Protein AF-A0A947AAA6-F1 (afdb_monomer)

Foldseek 3Di:
DVVCVVCVVVNVVVVVLLVVLVVVLVCCVVCVPVQLVVQLVVCVVPPCNVVSNVVSVVSSVVSD

Sequence (64 aa):
MQAIIDHLTETLLLVFIAITFLQSGLDKIVDWKGNLGWLKGHFAKSPFRNLVPQLLLIILLVET

Radius of gyration: 16.32 Å; Cα contacts (8 Å, |Δi|>4): 21; chains: 1; bounding box: 35×17×44 Å

Secondary structure (DSSP, 8-state):
-HHHHHTHHHHHHHHHHHHHHHHHHHHHHHTHHHHHHHHHHHTTTSTTTTTHHHHHHHHHHHH-

Mean predicted aligned error: 3.95 Å

Structure (mmCIF, N/CA/C/O backbone):
data_AF-A0A947AAA6-F1
#
_entry.id   AF-A0A947AAA6-F1
#
loop_
_atom_site.group_PDB
_atom_site.id
_atom_site.type_symbol
_atom_site.label_atom_id
_atom_site.label_alt_id
_atom_site.label_comp_id
_atom_site.label_asym_id
_atom_site.label_entity_id
_atom_site.label_seq_id
_atom_site.pdbx_PDB_ins_code
_atom_site.Cartn_x
_atom_site.Cartn_y
_atom_site.Cartn_z
_atom_site.occupancy
_atom_site.B_iso_or_equiv
_atom_site.auth_seq_id
_atom_site.auth_comp_id
_atom_site.auth_asym_id
_atom_site.auth_atom_id
_atom_site.pdbx_PDB_model_num
ATOM 1 N N . MET A 1 1 ? 15.177 -5.879 -26.116 1.00 67.56 1 MET A N 1
ATOM 2 C CA . MET A 1 1 ? 14.618 -4.576 -26.538 1.00 67.56 1 MET A CA 1
ATOM 3 C C . MET A 1 1 ? 13.440 -4.768 -27.485 1.00 67.56 1 MET A C 1
ATOM 5 O O . MET A 1 1 ? 12.413 -4.181 -27.193 1.00 67.56 1 MET A O 1
ATOM 9 N N . GLN A 1 2 ? 13.532 -5.653 -28.496 1.00 77.50 2 GLN A N 1
ATOM 10 C CA . GLN A 1 2 ? 12.387 -6.069 -29.334 1.00 77.50 2 GLN A CA 1
ATOM 11 C C . GLN A 1 2 ? 11.112 -6.357 -28.527 1.00 77.50 2 GLN A C 1
ATOM 13 O O . GLN A 1 2 ? 10.156 -5.620 -28.667 1.00 77.50 2 GLN A O 1
ATOM 18 N N . ALA A 1 3 ? 11.141 -7.290 -27.568 1.00 78.50 3 ALA A N 1
ATOM 19 C CA . ALA A 1 3 ? 9.948 -7.654 -26.790 1.00 78.50 3 ALA A CA 1
ATOM 20 C C . ALA A 1 3 ? 9.273 -6.490 -26.026 1.00 78.50 3 ALA A C 1
ATOM 22 O O . ALA A 1 3 ? 8.068 -6.521 -25.815 1.00 78.50 3 ALA A O 1
ATOM 23 N N . ILE A 1 4 ? 10.033 -5.462 -25.617 1.00 83.56 4 ILE A N 1
ATOM 24 C CA . ILE A 1 4 ? 9.473 -4.263 -24.966 1.00 83.56 4 ILE A CA 1
ATOM 25 C C . ILE A 1 4 ? 8.805 -3.358 -26.002 1.00 83.56 4 ILE A C 1
ATOM 27 O O . ILE A 1 4 ? 7.778 -2.761 -25.717 1.00 8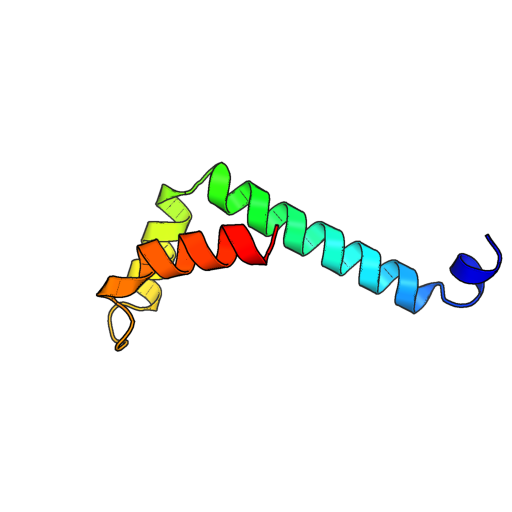3.56 4 ILE A O 1
ATOM 31 N N . ILE A 1 5 ? 9.391 -3.237 -27.195 1.00 88.94 5 ILE A N 1
ATOM 32 C CA . ILE A 1 5 ? 8.835 -2.419 -28.277 1.00 88.94 5 ILE A CA 1
ATOM 33 C C . ILE A 1 5 ? 7.613 -3.109 -28.903 1.00 88.94 5 ILE A C 1
ATOM 35 O O . ILE A 1 5 ? 6.626 -2.437 -29.185 1.00 88.94 5 ILE A O 1
ATOM 39 N N . ASP A 1 6 ? 7.649 -4.435 -29.038 1.00 94.56 6 ASP A N 1
ATOM 40 C CA . ASP A 1 6 ? 6.574 -5.253 -29.611 1.00 94.56 6 ASP A CA 1
ATOM 41 C C . ASP A 1 6 ? 5.334 -5.327 -28.690 1.00 94.56 6 ASP A C 1
ATOM 43 O O . ASP A 1 6 ? 4.221 -5.516 -29.174 1.00 94.56 6 ASP A O 1
ATOM 47 N N . HIS A 1 7 ? 5.514 -5.123 -27.376 1.00 94.75 7 HIS A N 1
ATOM 48 C CA . HIS A 1 7 ? 4.459 -5.128 -26.346 1.00 94.75 7 HIS A CA 1
ATOM 49 C C . HIS A 1 7 ? 4.520 -3.878 -25.461 1.00 94.75 7 HIS A C 1
ATOM 51 O O . HIS A 1 7 ? 4.494 -3.947 -24.225 1.00 94.75 7 HIS A O 1
ATOM 57 N N . LEU A 1 8 ? 4.702 -2.715 -26.087 1.00 95.38 8 LEU A N 1
ATOM 58 C CA . LEU A 1 8 ? 4.988 -1.476 -25.366 1.00 95.38 8 LEU A CA 1
ATOM 59 C C . LEU A 1 8 ? 3.847 -1.070 -24.430 1.00 95.38 8 LEU A C 1
ATOM 61 O O . LEU A 1 8 ? 4.097 -0.651 -23.301 1.00 95.38 8 LEU A O 1
ATOM 65 N N . THR A 1 9 ? 2.598 -1.222 -24.868 1.00 95.94 9 THR A N 1
ATOM 66 C CA . THR A 1 9 ? 1.419 -0.864 -24.072 1.00 95.94 9 THR A CA 1
ATOM 67 C C . THR A 1 9 ? 1.282 -1.759 -22.844 1.00 95.94 9 THR A C 1
ATOM 69 O O . THR A 1 9 ? 1.113 -1.253 -21.735 1.00 95.94 9 THR A O 1
ATOM 72 N N . GLU A 1 10 ? 1.405 -3.073 -23.015 1.00 96.25 10 GLU A N 1
ATOM 73 C CA . GLU A 1 10 ? 1.344 -4.050 -21.929 1.00 96.25 10 GLU A CA 1
ATOM 74 C C . GLU A 1 10 ? 2.500 -3.843 -20.955 1.00 96.25 10 GLU A C 1
ATOM 76 O O . GLU A 1 10 ? 2.294 -3.830 -19.745 1.00 96.25 10 GLU A O 1
ATOM 81 N N . THR A 1 11 ? 3.707 -3.601 -21.473 1.00 95.06 11 THR A N 1
ATOM 82 C CA . THR A 1 11 ? 4.886 -3.333 -20.644 1.00 95.06 11 THR A CA 1
ATOM 83 C C . THR A 1 11 ? 4.693 -2.073 -19.802 1.00 95.06 11 THR A C 1
ATOM 85 O O . THR A 1 11 ? 4.951 -2.097 -18.600 1.00 95.06 11 THR A O 1
ATOM 88 N N . LEU A 1 12 ? 4.196 -0.980 -20.392 1.00 95.75 12 LEU A N 1
ATOM 89 C CA . LEU A 1 12 ? 3.908 0.256 -19.659 1.00 95.75 12 LEU A CA 1
ATOM 90 C C . LEU A 1 12 ? 2.831 0.051 -18.591 1.00 95.75 12 LEU A C 1
ATOM 92 O O . LEU A 1 12 ? 2.979 0.552 -17.477 1.00 95.75 12 LEU A O 1
ATOM 96 N N . LEU A 1 13 ? 1.777 -0.706 -18.905 1.00 97.19 13 LEU A N 1
ATOM 97 C CA . LEU A 1 13 ? 0.720 -1.015 -17.948 1.00 97.19 13 LEU A CA 1
ATOM 98 C C . LEU A 1 13 ? 1.254 -1.848 -16.776 1.00 97.19 13 LEU A C 1
ATOM 100 O O . LEU A 1 13 ? 0.970 -1.534 -15.623 1.00 97.19 13 LEU A O 1
ATOM 104 N N . LEU A 1 14 ? 2.064 -2.872 -17.055 1.00 96.00 14 LEU A N 1
ATOM 105 C CA . LEU A 1 14 ? 2.683 -3.709 -16.027 1.00 96.00 14 LEU A CA 1
ATOM 106 C C . LEU A 1 14 ? 3.620 -2.899 -15.128 1.00 96.00 14 LEU A C 1
ATOM 108 O O . LEU A 1 14 ? 3.575 -3.053 -13.910 1.00 96.00 14 LEU A O 1
ATOM 112 N N . VAL A 1 15 ? 4.423 -2.000 -15.703 1.00 96.12 15 VAL A N 1
ATOM 113 C CA . VAL A 1 15 ? 5.291 -1.095 -14.934 1.00 96.12 15 VAL A CA 1
ATOM 114 C C . VAL A 1 15 ? 4.465 -0.148 -14.066 1.00 96.12 15 VAL A C 1
ATOM 116 O O . VAL 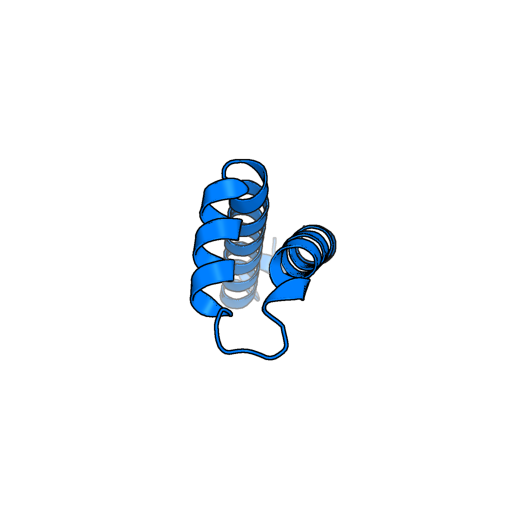A 1 15 ? 4.782 0.036 -12.894 1.00 96.12 15 VAL A O 1
ATOM 119 N N . PHE A 1 16 ? 3.386 0.425 -14.601 1.00 96.62 16 PHE A N 1
ATOM 120 C CA . PHE A 1 16 ? 2.489 1.285 -13.830 1.00 96.62 16 PHE A CA 1
ATOM 121 C C . PHE A 1 16 ? 1.866 0.539 -12.639 1.00 96.62 16 PHE A C 1
ATOM 123 O O . PHE A 1 16 ? 1.882 1.038 -11.512 1.00 96.62 16 PHE A O 1
ATOM 130 N N . ILE A 1 17 ? 1.377 -0.683 -12.863 1.00 95.50 17 ILE A N 1
ATOM 131 C CA . ILE A 1 17 ? 0.828 -1.532 -11.800 1.00 95.50 17 ILE A CA 1
ATOM 132 C C . ILE A 1 17 ? 1.915 -1.851 -10.767 1.00 95.50 17 ILE A C 1
ATOM 134 O O . ILE A 1 17 ? 1.693 -1.667 -9.576 1.00 95.50 17 ILE A O 1
ATOM 138 N N . ALA A 1 18 ? 3.118 -2.231 -11.198 1.00 94.88 18 ALA A N 1
ATOM 139 C CA . ALA A 1 18 ? 4.222 -2.506 -10.283 1.00 94.88 18 ALA A CA 1
ATOM 140 C C . ALA A 1 18 ? 4.559 -1.292 -9.398 1.00 94.88 18 ALA A C 1
ATOM 142 O O . ALA A 1 18 ? 4.704 -1.431 -8.186 1.00 94.88 18 ALA A O 1
ATOM 143 N N . ILE A 1 19 ? 4.631 -0.090 -9.981 1.00 96.25 19 ILE A N 1
ATOM 144 C CA . ILE A 1 19 ? 4.913 1.148 -9.240 1.00 96.25 19 ILE A CA 1
ATOM 145 C C . ILE A 1 19 ? 3.803 1.447 -8.230 1.00 96.25 19 ILE A C 1
ATOM 147 O O . ILE A 1 19 ? 4.103 1.754 -7.080 1.00 96.25 19 ILE A O 1
ATOM 151 N N . THR A 1 20 ? 2.534 1.348 -8.632 1.00 95.19 20 THR A N 1
ATOM 152 C CA . THR A 1 20 ? 1.400 1.652 -7.741 1.00 95.19 20 THR A CA 1
ATOM 153 C C . THR A 1 20 ? 1.302 0.683 -6.563 1.00 95.19 20 THR A C 1
ATOM 155 O O . THR A 1 20 ? 1.081 1.129 -5.438 1.00 95.19 20 THR A O 1
ATOM 158 N N . PHE A 1 21 ? 1.551 -0.611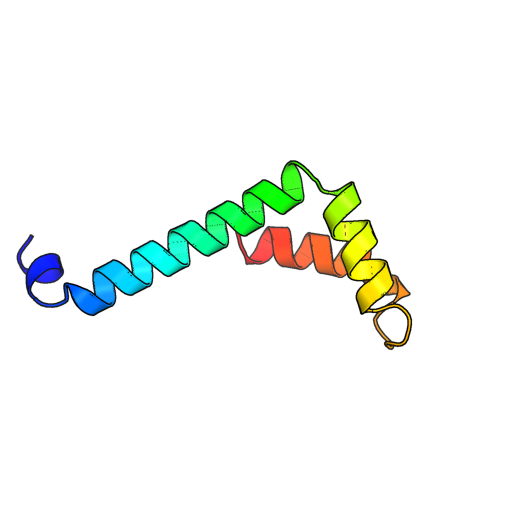 -6.782 1.00 93.19 21 PHE A N 1
ATOM 159 C CA . PHE A 1 21 ? 1.621 -1.615 -5.714 1.00 93.19 21 PHE A CA 1
ATOM 160 C C . PHE A 1 21 ? 2.802 -1.357 -4.767 1.00 93.19 21 PHE A C 1
ATOM 162 O O . PHE A 1 21 ? 2.635 -1.345 -3.549 1.00 93.19 21 PHE A O 1
ATOM 169 N N . LEU A 1 22 ? 3.987 -1.041 -5.302 1.00 93.81 22 LEU A N 1
ATOM 170 C CA . LEU A 1 22 ? 5.153 -0.687 -4.483 1.00 93.81 22 LEU A CA 1
ATOM 171 C C . LEU A 1 22 ? 4.904 0.567 -3.636 1.00 93.81 22 LEU A C 1
ATOM 173 O O . LEU A 1 22 ? 5.219 0.584 -2.448 1.00 93.81 22 LEU A O 1
ATOM 177 N N . GLN A 1 23 ? 4.317 1.611 -4.226 1.00 94.44 23 GLN A N 1
ATOM 178 C CA . GLN A 1 23 ? 3.959 2.836 -3.508 1.00 94.44 23 GLN A CA 1
ATOM 179 C C . GLN A 1 23 ? 2.950 2.556 -2.390 1.00 94.44 23 GLN A C 1
ATOM 181 O O . GLN A 1 23 ? 3.130 3.025 -1.271 1.00 94.44 23 GLN A O 1
ATOM 186 N N . SER A 1 24 ? 1.935 1.745 -2.672 1.00 94.38 24 SER A N 1
ATOM 187 C CA . SER A 1 24 ? 0.923 1.301 -1.714 1.00 94.38 24 SER A CA 1
ATOM 188 C C . SER A 1 24 ? 1.511 0.456 -0.571 1.00 94.38 24 SER A C 1
ATOM 190 O O . SER A 1 24 ? 1.088 0.591 0.579 1.00 94.38 24 SER A O 1
ATOM 192 N N . GLY A 1 25 ? 2.504 -0.394 -0.840 1.00 93.06 25 GLY A N 1
ATOM 193 C CA . GLY A 1 25 ? 3.231 -1.145 0.187 1.00 93.06 25 GLY A CA 1
ATOM 194 C C . GLY A 1 25 ? 4.088 -0.246 1.083 1.00 93.06 25 GLY A C 1
ATOM 195 O O . GLY A 1 25 ? 4.012 -0.328 2.310 1.00 93.06 25 GLY A O 1
ATOM 196 N N . LEU A 1 26 ? 4.861 0.662 0.478 1.00 94.88 26 LEU A N 1
ATOM 197 C CA . LEU A 1 26 ? 5.693 1.624 1.208 1.00 94.88 26 LEU A CA 1
ATOM 198 C C . LEU A 1 26 ? 4.853 2.560 2.086 1.00 94.88 26 LEU A C 1
ATOM 200 O O . LEU A 1 26 ? 5.212 2.788 3.240 1.00 94.88 26 LEU A O 1
ATOM 204 N N . ASP A 1 27 ? 3.721 3.050 1.577 1.00 95.56 27 ASP A N 1
ATOM 205 C CA . ASP A 1 27 ? 2.793 3.906 2.321 1.00 95.56 27 ASP A CA 1
ATOM 206 C C . ASP A 1 27 ? 2.275 3.223 3.596 1.00 95.56 27 ASP A C 1
ATOM 208 O O . ASP A 1 27 ? 2.299 3.818 4.672 1.00 95.56 27 ASP A O 1
ATOM 212 N N . LYS A 1 28 ? 1.924 1.932 3.525 1.00 94.69 28 LYS A N 1
ATOM 213 C CA . LYS A 1 28 ? 1.490 1.162 4.703 1.00 94.69 28 LYS A CA 1
ATOM 214 C C . LYS A 1 28 ? 2.573 1.054 5.774 1.00 94.69 28 LYS A C 1
ATOM 216 O O . LYS A 1 28 ? 2.242 1.041 6.957 1.00 94.69 28 LYS A O 1
ATOM 221 N N . ILE A 1 29 ? 3.848 0.954 5.389 1.00 94.38 29 ILE A N 1
ATOM 222 C CA . ILE A 1 29 ? 4.971 0.878 6.339 1.00 94.38 29 ILE A CA 1
ATOM 223 C C . ILE A 1 29 ? 5.238 2.254 6.959 1.00 94.38 29 ILE A C 1
ATOM 225 O O . ILE A 1 29 ? 5.413 2.358 8.174 1.00 94.38 29 ILE A O 1
ATOM 229 N N . VAL A 1 30 ? 5.266 3.305 6.134 1.00 96.62 30 VAL A N 1
ATOM 230 C CA . VAL A 1 30 ? 5.600 4.673 6.558 1.00 96.62 30 VAL A CA 1
ATOM 231 C C . VAL A 1 30 ? 4.472 5.298 7.383 1.00 96.62 30 VAL A C 1
ATOM 233 O O . VAL A 1 30 ? 4.742 5.881 8.433 1.00 96.62 30 VAL A O 1
ATOM 236 N N . ASP A 1 31 ? 3.215 5.134 6.964 1.00 96.81 31 ASP A N 1
ATOM 237 C CA . ASP A 1 31 ? 2.021 5.604 7.673 1.00 96.81 31 ASP A CA 1
ATOM 238 C C . ASP A 1 31 ? 1.066 4.456 8.034 1.00 96.81 31 ASP A C 1
ATOM 240 O O . ASP A 1 31 ? -0.109 4.390 7.651 1.00 96.81 31 ASP A O 1
ATOM 244 N N . TRP A 1 32 ? 1.576 3.539 8.855 1.00 95.50 32 TRP A N 1
ATOM 245 C CA . TRP A 1 32 ? 0.785 2.423 9.372 1.00 95.50 32 TRP A CA 1
ATOM 246 C C . TRP A 1 32 ? -0.453 2.882 10.158 1.00 95.50 32 TRP A C 1
ATOM 248 O O . TRP A 1 32 ? -1.524 2.277 10.078 1.00 95.50 32 TRP A O 1
ATOM 258 N N . LYS A 1 33 ? -0.325 3.950 10.957 1.00 96.06 33 LYS A N 1
ATOM 259 C CA . LYS A 1 33 ? -1.401 4.421 11.844 1.00 96.06 33 LYS A CA 1
ATOM 260 C C . LYS A 1 33 ? -2.524 5.102 11.067 1.00 96.06 33 LYS A C 1
ATOM 262 O O . LYS A 1 33 ? -3.686 4.847 11.394 1.00 96.06 33 LYS A O 1
ATOM 267 N N . GLY A 1 34 ? -2.202 5.927 10.070 1.00 97.19 34 GLY A N 1
ATOM 268 C CA . GLY A 1 34 ? -3.190 6.546 9.191 1.00 97.19 34 GLY A CA 1
ATOM 269 C C . GLY A 1 34 ? -3.978 5.494 8.417 1.00 97.19 34 GLY A C 1
ATOM 270 O O . GLY A 1 34 ? -5.210 5.469 8.504 1.00 97.19 34 GLY A O 1
ATOM 271 N N . ASN A 1 35 ? -3.279 4.541 7.788 1.00 96.19 35 ASN A N 1
ATOM 272 C CA . ASN A 1 35 ? -3.891 3.413 7.077 1.00 96.19 35 ASN A CA 1
ATOM 273 C C . ASN A 1 35 ? -4.813 2.585 7.980 1.00 96.19 35 ASN A C 1
ATOM 275 O O . ASN A 1 35 ? -5.976 2.334 7.652 1.00 96.19 35 ASN A O 1
ATOM 279 N N . LEU A 1 36 ? -4.329 2.204 9.165 1.00 96.50 36 LEU A N 1
ATOM 280 C CA . LEU A 1 36 ? -5.123 1.446 10.127 1.00 96.50 36 LEU A CA 1
ATOM 281 C C . LEU A 1 36 ? -6.362 2.224 10.594 1.00 96.50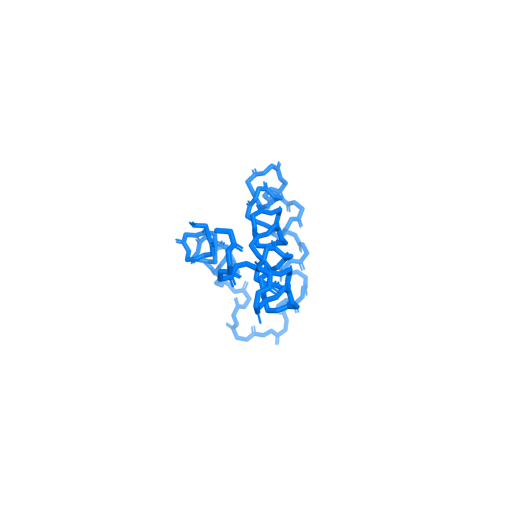 36 LEU A C 1
ATOM 283 O O . LEU A 1 36 ? -7.424 1.629 10.782 1.00 96.50 36 LEU A O 1
ATOM 287 N N . GLY A 1 37 ? -6.238 3.537 10.797 1.00 97.44 37 GLY A N 1
ATOM 288 C CA . GLY A 1 37 ? -7.342 4.415 11.182 1.00 97.44 37 GLY A CA 1
ATOM 289 C C . GLY A 1 37 ? -8.421 4.491 10.104 1.00 97.44 37 GLY A C 1
ATOM 290 O O . GLY A 1 37 ? -9.597 4.253 10.396 1.00 97.44 37 GLY A O 1
ATOM 291 N N . TRP A 1 38 ? -8.019 4.744 8.857 1.00 96.75 38 TRP A N 1
ATOM 292 C CA . TRP A 1 38 ? -8.932 4.787 7.715 1.00 96.75 38 TRP A CA 1
ATOM 293 C C . TRP A 1 38 ? -9.657 3.450 7.526 1.00 96.75 38 TRP A C 1
ATOM 295 O O . TRP A 1 38 ? -10.888 3.418 7.470 1.00 96.75 38 TRP A O 1
ATOM 305 N N . LEU A 1 39 ? -8.919 2.333 7.538 1.00 96.44 39 LEU A N 1
ATOM 306 C CA . LEU A 1 39 ? -9.492 0.996 7.365 1.0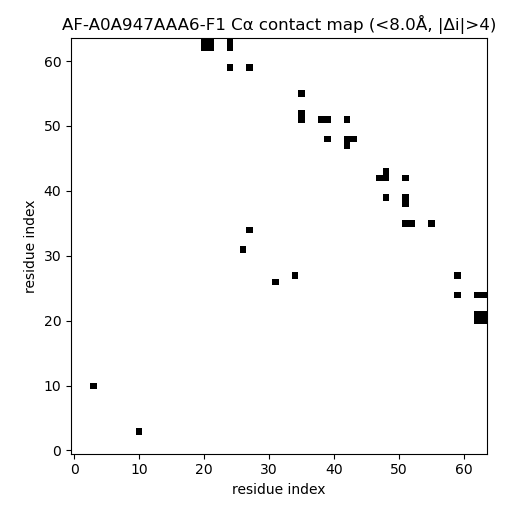0 96.44 39 LEU A CA 1
ATOM 307 C C . LEU A 1 39 ? -10.432 0.610 8.510 1.00 96.44 39 LEU A C 1
ATOM 309 O O . LEU A 1 39 ? -11.489 0.029 8.268 1.00 96.44 39 LEU A O 1
ATOM 313 N N . LYS A 1 40 ? -10.098 0.950 9.761 1.00 96.94 40 LYS A N 1
ATOM 314 C CA . LYS A 1 40 ? -11.001 0.708 10.897 1.00 96.94 40 LYS A CA 1
ATOM 315 C C . LYS A 1 40 ? -12.309 1.483 10.754 1.00 96.94 40 LYS A C 1
ATOM 317 O O . LYS A 1 40 ? -13.357 0.941 11.095 1.00 96.94 40 LYS A O 1
ATOM 322 N N . GLY A 1 41 ? -12.256 2.712 10.237 1.00 96.88 41 GLY A N 1
ATOM 323 C CA . GLY A 1 41 ? -13.444 3.502 9.908 1.00 96.88 41 GLY A CA 1
ATOM 324 C C . GLY A 1 41 ? -14.260 2.874 8.777 1.00 96.88 41 GLY A C 1
ATOM 325 O O . GLY A 1 41 ? -15.463 2.664 8.932 1.00 96.88 41 GLY A O 1
ATOM 326 N N . HIS A 1 42 ? -13.598 2.504 7.679 1.00 96.00 42 HIS A N 1
ATOM 327 C CA . HIS A 1 42 ? -14.226 1.885 6.509 1.00 96.00 42 HIS A CA 1
ATOM 328 C C . HIS A 1 42 ? -14.949 0.573 6.860 1.00 96.00 42 HIS A C 1
ATOM 330 O O . HIS A 1 42 ? -16.117 0.381 6.523 1.00 96.00 42 HIS A O 1
ATOM 336 N N . PHE A 1 43 ? -14.291 -0.310 7.615 1.00 97.12 43 PHE A N 1
ATOM 337 C CA . PHE A 1 43 ? -14.817 -1.628 7.981 1.00 97.12 43 PHE A CA 1
ATOM 338 C C . PHE A 1 43 ? -15.636 -1.647 9.281 1.00 97.12 43 PHE A C 1
ATOM 340 O O . PHE A 1 43 ? -16.038 -2.728 9.719 1.00 97.12 43 PHE A O 1
ATOM 347 N N . ALA A 1 44 ? -15.938 -0.497 9.896 1.00 97.00 44 ALA A N 1
ATOM 348 C CA . ALA A 1 44 ? -16.571 -0.420 11.220 1.00 97.00 44 ALA A CA 1
ATOM 349 C C . ALA A 1 44 ? -17.910 -1.181 11.334 1.00 97.00 44 ALA A C 1
ATOM 351 O O . ALA A 1 44 ? -18.238 -1.705 12.402 1.00 97.00 44 ALA A O 1
ATOM 352 N N . LYS A 1 45 ? -18.675 -1.259 10.236 1.00 97.00 45 LYS A N 1
ATOM 353 C CA . LYS A 1 45 ? -19.978 -1.950 10.146 1.00 97.00 45 LYS A CA 1
ATOM 354 C C . LYS A 1 45 ? -19.905 -3.311 9.440 1.00 97.00 45 LYS A C 1
ATOM 356 O O . LYS A 1 45 ? -20.933 -3.856 9.057 1.00 97.00 45 LYS A O 1
ATOM 361 N N . SER A 1 46 ? -18.703 -3.848 9.249 1.00 96.69 46 SER A N 1
ATOM 362 C CA . SER A 1 46 ? -18.486 -5.134 8.583 1.00 96.69 46 SER A CA 1
ATOM 363 C C . SER A 1 46 ? -18.194 -6.260 9.588 1.00 96.69 46 SER A C 1
ATOM 365 O O . SER A 1 46 ? -17.707 -5.985 10.692 1.00 96.69 46 SER A O 1
ATOM 367 N N . PRO A 1 47 ? -18.377 -7.536 9.196 1.00 95.69 47 PRO A N 1
ATOM 368 C CA . PRO A 1 47 ? -17.909 -8.685 9.978 1.00 95.69 47 PRO A CA 1
ATOM 369 C C . PRO A 1 47 ? -16.394 -8.667 10.251 1.00 95.69 47 PRO A C 1
ATOM 371 O O . PRO A 1 47 ? -15.927 -9.257 11.221 1.00 95.69 47 PRO A O 1
ATOM 374 N N . PHE A 1 48 ? -15.620 -7.951 9.430 1.00 94.75 48 PHE A N 1
ATOM 375 C CA . PHE A 1 48 ? -14.160 -7.893 9.496 1.00 94.75 48 PHE A CA 1
ATOM 376 C C . PHE A 1 48 ? -13.613 -6.804 10.428 1.00 94.75 48 PHE A C 1
ATOM 378 O O . PHE A 1 48 ? -12.399 -6.672 10.558 1.00 94.75 48 PHE A O 1
ATOM 385 N N . ARG A 1 49 ? -14.468 -6.038 11.121 1.00 95.19 49 ARG A N 1
ATOM 386 C CA . ARG A 1 49 ? -14.063 -4.886 11.956 1.00 95.19 49 ARG A CA 1
ATOM 387 C C . ARG A 1 49 ? -12.934 -5.169 12.959 1.00 95.19 49 ARG A C 1
ATOM 389 O O . ARG A 1 49 ? -12.097 -4.304 13.200 1.00 95.19 49 ARG A O 1
ATOM 396 N N . ASN A 1 50 ? -12.898 -6.373 13.534 1.00 95.75 50 ASN A N 1
ATOM 397 C CA . ASN A 1 50 ? -11.901 -6.769 14.538 1.00 95.75 50 ASN A CA 1
ATOM 398 C C . ASN A 1 50 ? -10.649 -7.407 13.917 1.00 95.75 50 ASN A C 1
ATOM 400 O O . ASN A 1 50 ? -9.670 -7.630 14.623 1.00 95.75 50 ASN A O 1
ATOM 404 N N . LEU A 1 51 ? -10.695 -7.696 12.614 1.00 97.06 51 LEU A N 1
ATOM 405 C CA . LEU A 1 51 ? -9.615 -8.305 11.844 1.00 97.06 51 LEU A CA 1
ATOM 406 C C . LEU A 1 51 ? -8.834 -7.281 11.013 1.00 97.06 51 LEU A C 1
ATOM 408 O O . LEU A 1 51 ? -7.847 -7.639 10.386 1.00 97.06 51 LEU A O 1
ATOM 412 N N . VAL A 1 52 ? -9.250 -6.009 11.000 1.00 96.94 52 VAL A N 1
ATOM 413 C CA . VAL A 1 52 ? -8.612 -4.953 10.198 1.00 96.94 52 VAL A CA 1
ATOM 414 C C . VAL A 1 52 ? -7.086 -4.873 10.388 1.00 96.94 52 VAL A C 1
ATOM 416 O O . VAL A 1 52 ? -6.389 -4.823 9.377 1.00 96.94 52 VAL A O 1
ATOM 419 N N . PRO A 1 53 ? -6.523 -4.897 11.617 1.00 95.62 53 PRO A N 1
ATOM 420 C CA . PRO A 1 53 ? -5.067 -4.894 11.788 1.00 95.62 53 PRO A CA 1
ATOM 421 C C . PRO A 1 53 ? -4.374 -6.105 11.146 1.00 95.62 53 PRO A C 1
ATOM 423 O O . PRO A 1 53 ? -3.312 -5.964 10.547 1.00 95.62 53 PRO A O 1
ATOM 426 N N . GLN A 1 54 ? -4.976 -7.291 11.260 1.00 96.88 54 GLN A N 1
ATOM 427 C CA . GLN A 1 54 ? -4.454 -8.538 10.704 1.00 96.88 54 GLN A CA 1
ATOM 428 C C . GLN A 1 54 ? -4.550 -8.533 9.179 1.00 96.88 54 GLN A C 1
ATOM 430 O O . GLN A 1 54 ? -3.605 -8.925 8.508 1.00 96.88 54 GLN A O 1
ATOM 435 N N . LEU A 1 55 ? -5.665 -8.047 8.632 1.00 95.31 55 LEU A N 1
ATOM 436 C CA . LEU A 1 55 ? -5.861 -7.901 7.192 1.00 95.31 55 LEU A CA 1
ATOM 437 C C . LEU A 1 55 ? -4.871 -6.899 6.595 1.00 95.31 55 LEU A C 1
ATOM 439 O O . LEU A 1 55 ? -4.327 -7.167 5.531 1.00 95.31 55 LEU A O 1
ATOM 443 N N . LEU A 1 56 ? -4.577 -5.796 7.294 1.00 95.06 56 LEU A N 1
ATOM 444 C CA . LEU A 1 56 ? -3.552 -4.841 6.868 1.00 95.06 56 LEU A CA 1
ATOM 445 C C . LEU A 1 56 ? -2.156 -5.487 6.823 1.00 95.06 56 LEU A C 1
ATOM 447 O O . LEU A 1 56 ? -1.415 -5.262 5.871 1.00 95.06 56 LEU A O 1
ATOM 451 N N . LEU A 1 57 ? -1.820 -6.332 7.804 1.00 94.81 57 LEU A N 1
ATOM 452 C CA . LEU A 1 57 ? -0.562 -7.087 7.811 1.00 94.81 57 LEU A CA 1
ATOM 453 C C . LEU A 1 57 ? -0.500 -8.131 6.687 1.00 94.81 57 LEU A C 1
ATOM 455 O O . LEU A 1 57 ? 0.528 -8.253 6.030 1.00 94.81 57 LEU A O 1
ATOM 459 N N . ILE A 1 58 ? -1.590 -8.868 6.454 1.00 95.25 58 ILE A N 1
ATOM 460 C CA . ILE A 1 58 ? -1.672 -9.862 5.374 1.00 95.25 58 ILE A CA 1
ATOM 461 C C . ILE A 1 58 ? -1.509 -9.178 4.018 1.00 95.25 58 ILE A C 1
ATOM 463 O O . ILE A 1 58 ? -0.729 -9.650 3.202 1.00 95.25 58 ILE A O 1
ATOM 467 N N . ILE A 1 59 ? -2.205 -8.060 3.788 1.00 93.44 59 ILE A N 1
ATOM 468 C 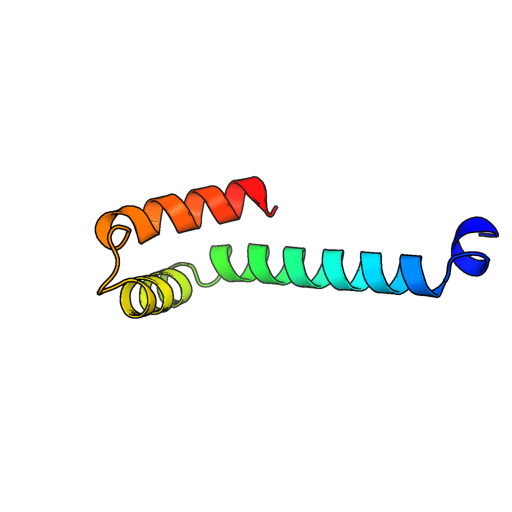CA . ILE A 1 59 ? -2.076 -7.290 2.547 1.00 93.44 59 ILE A CA 1
ATOM 469 C C . ILE A 1 59 ? -0.639 -6.814 2.378 1.00 93.44 59 ILE A C 1
ATOM 471 O O . ILE A 1 59 ? -0.086 -7.019 1.309 1.00 93.44 59 ILE A O 1
ATOM 475 N N . LEU A 1 60 ? -0.011 -6.265 3.424 1.00 93.00 60 LEU A N 1
ATOM 476 C CA . LEU A 1 60 ? 1.390 -5.862 3.346 1.00 93.00 60 LEU A CA 1
ATOM 477 C C . LEU A 1 60 ? 2.286 -7.030 2.898 1.00 93.00 60 LEU A C 1
ATOM 479 O O . LEU A 1 60 ? 3.040 -6.860 1.960 1.00 93.00 60 LEU A O 1
ATOM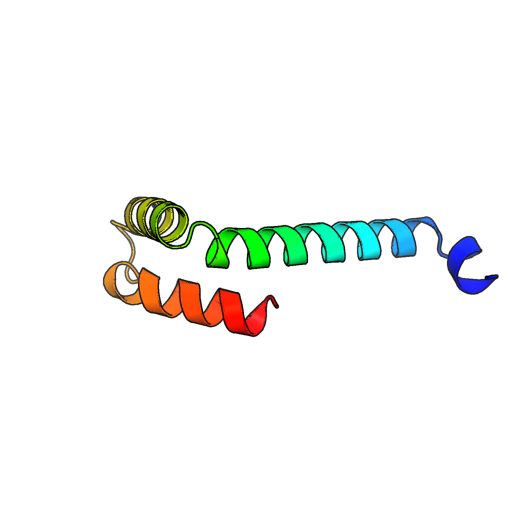 483 N N . LEU A 1 61 ? 2.155 -8.222 3.489 1.00 91.56 61 LEU A N 1
ATOM 484 C CA . LEU A 1 61 ? 2.999 -9.383 3.153 1.00 91.56 61 LEU A CA 1
ATOM 485 C C . LEU A 1 61 ? 2.710 -10.036 1.791 1.00 91.56 61 LEU A C 1
ATOM 487 O O . LEU A 1 61 ? 3.549 -10.778 1.295 1.00 91.56 61 LEU A O 1
ATOM 491 N N . VAL A 1 62 ? 1.501 -9.870 1.252 1.00 90.62 62 VAL A N 1
ATOM 492 C CA . VAL A 1 62 ? 1.087 -10.488 -0.022 1.00 90.62 62 VAL A CA 1
ATOM 493 C C . VAL A 1 62 ? 1.256 -9.520 -1.195 1.00 90.62 62 VAL A C 1
ATOM 495 O O . VAL A 1 62 ? 1.442 -9.961 -2.326 1.00 90.62 62 VAL A O 1
ATOM 498 N N . GLU A 1 63 ? 1.153 -8.215 -0.944 1.00 81.19 63 GLU A N 1
ATOM 499 C CA . GLU A 1 63 ? 1.274 -7.162 -1.955 1.00 81.19 63 GLU A CA 1
ATOM 500 C C . GLU A 1 63 ? 2.733 -6.807 -2.271 1.00 81.19 63 GLU A C 1
ATOM 502 O O . GLU A 1 63 ? 3.0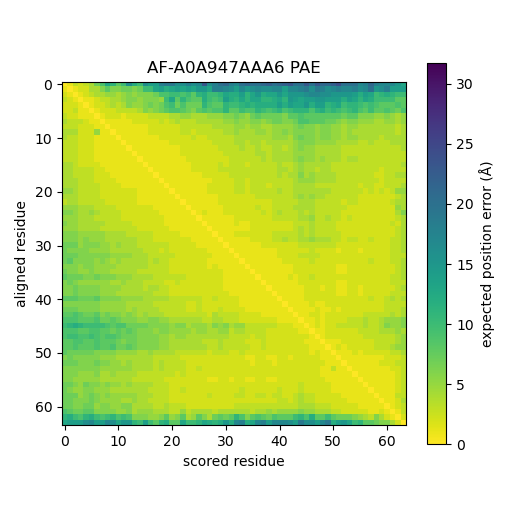45 -6.575 -3.440 1.00 81.19 63 GLU A O 1
ATOM 507 N N . THR A 1 64 ? 3.606 -6.750 -1.252 1.00 64.69 64 THR A N 1
ATOM 508 C CA . THR A 1 64 ? 5.066 -6.580 -1.420 1.00 64.69 64 THR A CA 1
ATOM 509 C C . THR A 1 64 ? 5.786 -7.912 -1.413 1.00 64.69 64 THR A C 1
ATOM 511 O O . THR A 1 64 ? 6.671 -8.095 -2.276 1.00 64.69 64 THR A O 1
#

Solvent-accessible surface area (backbone atoms only — not comparable to full-atom values): 3661 Å² total; per-residue (Å²): 109,66,72,52,68,79,37,42,68,61,49,51,50,5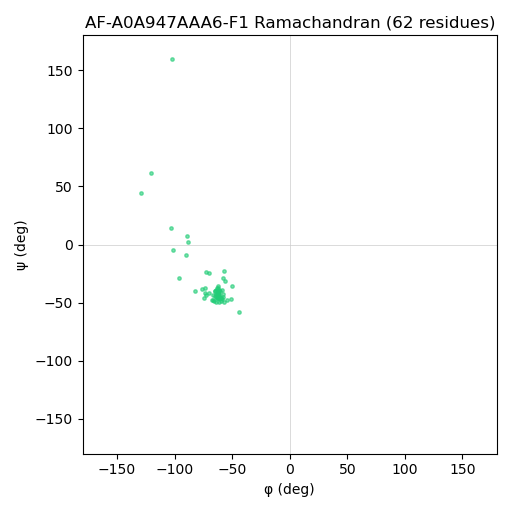3,51,52,51,52,51,53,45,51,52,55,39,51,45,45,70,77,41,43,66,60,50,51,50,53,48,40,62,73,32,60,90,44,97,53,41,88,43,44,73,57,50,54,50,50,48,47,70,72,67,101

pLDDT: mean 93.53, std 6.37, range [64.69, 97.44]